Protein AF-A0A7Y0XG06-F1 (afdb_monomer_lite)

Sequence (111 aa):
GTFILWFGWFGFNGGSQLMVSDFENATAVGQIFLNTNAAAAAGAIAALFVCKTTWGKADLTMILNGALAGLVAITADPLSPSPLYAVAIGAVSGALVVFSIIALDKLKIDD

pLDDT: mean 97.48, std 2.99, range [72.31, 98.94]

Structure (mmCIF, N/CA/C/O backbone):
data_AF-A0A7Y0XG06-F1
#
_entry.id   AF-A0A7Y0XG06-F1
#
loop_
_atom_site.group_PDB
_atom_site.id
_atom_site.type_symbol
_atom_site.label_atom_id
_atom_site.label_alt_id
_atom_site.label_comp_id
_atom_site.label_asym_id
_atom_site.label_entity_id
_atom_site.label_seq_id
_atom_site.pdbx_PDB_ins_code
_atom_site.Cartn_x
_atom_site.Cartn_y
_atom_site.Cartn_z
_atom_site.occupancy
_atom_site.B_iso_or_equiv
_atom_site.auth_seq_id
_atom_site.auth_comp_id
_atom_site.auth_asym_id
_atom_site.auth_atom_id
_atom_site.pdbx_PDB_model_num
ATOM 1 N N . GLY A 1 1 ? 5.999 8.301 9.898 1.00 93.31 1 GLY A N 1
ATOM 2 C CA . GLY A 1 1 ? 6.653 7.214 9.141 1.00 93.31 1 GLY A CA 1
ATOM 3 C C . GLY A 1 1 ? 6.028 6.999 7.776 1.00 93.31 1 GLY A C 1
ATOM 4 O O . GLY A 1 1 ? 6.739 7.067 6.786 1.00 93.31 1 GLY A O 1
ATOM 5 N N . THR A 1 2 ? 4.711 6.783 7.713 1.00 97.50 2 THR A N 1
ATOM 6 C CA . THR A 1 2 ? 3.986 6.322 6.514 1.00 97.50 2 THR A CA 1
ATOM 7 C C . THR A 1 2 ? 4.329 7.037 5.211 1.00 97.50 2 THR A C 1
ATOM 9 O O . THR A 1 2 ? 4.594 6.357 4.237 1.00 97.50 2 THR A O 1
ATOM 12 N N . PHE A 1 3 ? 4.400 8.372 5.169 1.00 96.56 3 PHE A N 1
ATOM 13 C CA . PHE A 1 3 ? 4.754 9.075 3.925 1.00 96.56 3 PHE A CA 1
ATOM 14 C C . PHE A 1 3 ? 6.178 8.790 3.434 1.00 96.56 3 PHE A C 1
ATOM 16 O O . PHE A 1 3 ? 6.389 8.668 2.234 1.00 96.56 3 PHE A O 1
ATOM 23 N N . ILE A 1 4 ? 7.144 8.642 4.347 1.00 98.50 4 ILE A N 1
ATOM 24 C CA . ILE A 1 4 ? 8.522 8.273 3.993 1.00 98.50 4 ILE A CA 1
ATOM 25 C C . ILE A 1 4 ? 8.550 6.835 3.471 1.00 98.50 4 ILE A C 1
ATOM 27 O O . ILE A 1 4 ? 9.179 6.573 2.452 1.00 98.50 4 ILE A O 1
ATOM 31 N N . LEU A 1 5 ? 7.829 5.920 4.130 1.00 98.44 5 LEU A N 1
ATOM 32 C CA . LEU A 1 5 ? 7.713 4.530 3.681 1.00 98.44 5 LEU A CA 1
ATOM 33 C C . LEU A 1 5 ? 7.031 4.437 2.316 1.00 98.44 5 LEU A C 1
ATOM 35 O O . LEU A 1 5 ? 7.543 3.764 1.436 1.00 98.44 5 LEU A O 1
ATOM 39 N N . TRP A 1 6 ? 5.928 5.155 2.113 1.00 98.50 6 TRP A N 1
ATOM 40 C CA . TRP A 1 6 ? 5.214 5.201 0.839 1.00 98.50 6 TRP A CA 1
ATOM 41 C C . TRP A 1 6 ? 6.114 5.746 -0.270 1.00 98.50 6 TRP A C 1
ATOM 43 O O . TRP A 1 6 ? 6.255 5.106 -1.309 1.00 98.50 6 TRP A O 1
ATOM 53 N N . PHE A 1 7 ? 6.793 6.871 -0.037 1.00 98.25 7 PHE A N 1
ATOM 54 C CA . PHE A 1 7 ? 7.759 7.401 -0.996 1.00 98.25 7 PHE A CA 1
ATOM 55 C C . PHE A 1 7 ? 8.867 6.383 -1.315 1.00 98.25 7 PHE A C 1
ATOM 57 O O . PHE A 1 7 ? 9.153 6.119 -2.482 1.00 98.25 7 PHE A O 1
ATOM 64 N N . GLY A 1 8 ? 9.446 5.755 -0.289 1.00 98.69 8 GLY A N 1
ATOM 65 C CA . GLY A 1 8 ? 10.452 4.705 -0.456 1.00 98.69 8 GLY A CA 1
ATOM 66 C C . GLY A 1 8 ? 9.934 3.480 -1.215 1.00 98.69 8 GLY A C 1
ATOM 67 O O . GLY A 1 8 ? 10.693 2.850 -1.949 1.00 98.69 8 GLY A O 1
ATOM 68 N N . TRP A 1 9 ? 8.639 3.177 -1.112 1.00 98.69 9 TRP A N 1
ATOM 69 C CA . TRP A 1 9 ? 8.017 2.027 -1.762 1.00 98.69 9 TRP A CA 1
ATOM 70 C C . TRP A 1 9 ? 7.972 2.129 -3.287 1.00 98.69 9 TRP A C 1
ATOM 72 O O . TRP A 1 9 ? 7.985 1.101 -3.962 1.00 98.69 9 TRP A O 1
ATOM 82 N N . PHE A 1 10 ? 7.987 3.345 -3.845 1.00 98.25 10 PHE A N 1
ATOM 83 C CA . PHE A 1 10 ? 8.207 3.519 -5.282 1.00 98.25 10 PHE A CA 1
ATOM 84 C C . PHE A 1 10 ? 9.582 2.975 -5.674 1.00 98.25 10 PHE A C 1
ATOM 86 O O . PHE A 1 10 ? 9.683 2.188 -6.608 1.00 98.25 10 PHE A O 1
ATOM 93 N N . GLY A 1 11 ? 10.630 3.317 -4.918 1.00 97.75 11 GLY A N 1
ATOM 94 C CA . GLY A 1 11 ? 11.968 2.761 -5.122 1.00 97.75 11 GLY A CA 1
ATOM 95 C C . GLY A 1 11 ? 12.017 1.246 -4.915 1.00 97.75 11 GLY A C 1
ATOM 96 O O . GLY A 1 11 ? 12.643 0.552 -5.708 1.00 97.75 11 GLY A O 1
ATOM 97 N N . PHE A 1 12 ? 11.317 0.728 -3.903 1.00 98.50 12 PHE A N 1
ATOM 98 C CA . PHE A 1 12 ? 11.257 -0.708 -3.615 1.00 98.50 12 PHE A CA 1
ATOM 99 C C . PHE A 1 12 ? 10.609 -1.500 -4.764 1.00 98.50 12 PHE A C 1
ATOM 101 O O . PHE A 1 12 ? 11.238 -2.382 -5.350 1.00 98.50 12 PHE A O 1
ATOM 108 N N . ASN A 1 13 ? 9.378 -1.147 -5.143 1.00 98.56 13 ASN A N 1
ATOM 109 C CA . ASN A 1 13 ? 8.644 -1.874 -6.177 1.00 98.56 13 ASN A CA 1
ATOM 110 C C . ASN A 1 13 ? 9.197 -1.578 -7.574 1.00 98.56 13 ASN A C 1
ATOM 112 O O . ASN A 1 13 ? 9.448 -2.501 -8.340 1.00 98.56 13 ASN A O 1
ATOM 116 N N . GLY A 1 14 ? 9.422 -0.309 -7.924 1.00 97.75 14 GLY A N 1
ATOM 117 C CA . GLY A 1 14 ? 9.921 0.039 -9.258 1.00 97.75 14 GLY A CA 1
ATOM 118 C C . GLY A 1 14 ? 11.375 -0.363 -9.476 1.00 97.75 14 GLY A C 1
ATOM 119 O O . GLY A 1 14 ? 11.729 -0.795 -10.568 1.00 97.75 14 GLY A O 1
ATOM 120 N N . GLY A 1 15 ? 12.206 -0.310 -8.432 1.00 96.75 15 GLY A N 1
ATOM 121 C CA . GLY A 1 15 ? 13.572 -0.832 -8.476 1.00 96.75 15 GLY A CA 1
ATOM 122 C C . GLY A 1 15 ? 13.629 -2.348 -8.683 1.00 96.75 15 GLY A C 1
ATOM 123 O O . GLY A 1 15 ? 14.611 -2.845 -9.230 1.00 96.75 15 GLY A O 1
ATOM 124 N N . SER A 1 16 ? 12.559 -3.076 -8.341 1.00 96.56 16 SER A N 1
ATOM 125 C CA . SER A 1 16 ? 12.448 -4.521 -8.583 1.00 96.56 16 SER A CA 1
ATOM 126 C C . SER A 1 16 ? 12.302 -4.887 -10.068 1.00 9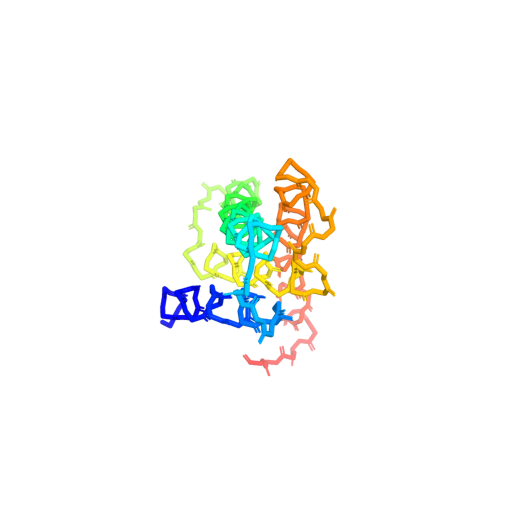6.56 16 SER A C 1
ATOM 128 O O . SER A 1 16 ? 12.447 -6.057 -10.405 1.00 96.56 16 SER A O 1
ATOM 130 N N . GLN A 1 17 ? 12.109 -3.909 -10.967 1.00 96.62 17 GLN A N 1
ATOM 131 C CA . GLN A 1 17 ? 12.255 -4.111 -12.418 1.00 96.62 17 GLN A CA 1
ATOM 132 C C . GLN A 1 17 ? 13.726 -4.327 -12.836 1.00 96.62 17 GLN A C 1
ATOM 134 O O . GLN A 1 17 ? 13.995 -4.812 -13.931 1.00 96.62 17 GLN A O 1
ATOM 139 N N . LEU A 1 18 ? 14.687 -3.986 -11.965 1.00 95.44 18 LEU A N 1
ATOM 140 C CA . LEU A 1 18 ? 16.143 -4.172 -12.104 1.00 95.44 18 LEU A CA 1
ATOM 141 C C . LEU A 1 18 ? 16.838 -3.354 -13.199 1.00 95.44 18 LEU A C 1
ATOM 143 O O . LEU A 1 18 ? 18.044 -3.124 -13.102 1.00 95.44 18 LEU A O 1
ATOM 147 N N . MET A 1 19 ? 16.121 -2.897 -14.224 1.00 93.25 19 MET A N 1
ATOM 148 C CA . MET A 1 19 ? 16.688 -2.075 -15.288 1.00 93.25 19 MET A CA 1
ATOM 149 C C . MET A 1 19 ? 15.655 -1.187 -15.973 1.00 93.25 19 MET A C 1
ATOM 151 O O . MET A 1 19 ? 14.458 -1.454 -15.968 1.00 93.25 19 MET A O 1
ATOM 155 N N . VAL A 1 20 ? 16.165 -0.135 -16.610 1.00 93.88 20 VAL A N 1
ATOM 156 C CA . VAL A 1 20 ? 15.430 0.731 -17.536 1.00 93.88 20 VAL A CA 1
ATOM 157 C C . VAL A 1 20 ? 16.316 0.933 -18.764 1.00 93.88 20 VAL A C 1
ATOM 159 O O . VAL A 1 20 ? 16.987 1.952 -18.910 1.00 93.88 20 VAL A O 1
ATOM 162 N N . SER A 1 21 ? 16.406 -0.104 -19.597 1.00 93.44 21 SER A N 1
ATOM 163 C CA . SER A 1 21 ? 17.277 -0.151 -20.782 1.00 93.44 21 SER A CA 1
ATOM 164 C C . SER A 1 21 ? 16.571 0.206 -22.088 1.00 93.44 21 SER A C 1
ATOM 166 O O . SER A 1 21 ? 17.225 0.524 -23.078 1.00 93.44 21 SER A O 1
ATOM 168 N N . ASP A 1 22 ? 15.245 0.138 -22.102 1.00 96.25 22 ASP A N 1
ATOM 169 C CA . ASP A 1 22 ? 14.413 0.287 -23.289 1.00 96.25 22 ASP A CA 1
ATOM 170 C C . ASP A 1 22 ? 13.015 0.795 -22.906 1.00 96.25 22 ASP A C 1
ATOM 172 O O . ASP A 1 22 ? 12.688 1.008 -21.733 1.00 96.25 22 ASP A O 1
ATOM 176 N N . PHE A 1 23 ? 12.193 1.031 -23.926 1.00 96.19 23 PHE A N 1
ATOM 177 C CA . PHE A 1 23 ? 10.844 1.561 -23.763 1.00 96.19 23 PHE A CA 1
ATOM 178 C C . PHE A 1 23 ? 9.920 0.618 -22.978 1.00 96.19 23 PHE A C 1
ATOM 180 O O . PHE A 1 23 ? 9.071 1.087 -22.218 1.00 96.19 23 PHE A O 1
ATOM 187 N N . GLU A 1 24 ? 10.083 -0.696 -23.137 1.00 96.44 24 GLU A N 1
ATOM 188 C CA . GLU A 1 24 ? 9.257 -1.695 -22.457 1.00 96.44 24 GLU A CA 1
ATOM 189 C C . GLU A 1 24 ? 9.533 -1.681 -20.952 1.00 96.44 24 GLU A C 1
ATOM 191 O O . GLU A 1 24 ? 8.609 -1.514 -20.154 1.00 96.44 24 GLU A O 1
ATOM 196 N N . ASN A 1 25 ? 10.808 -1.721 -20.564 1.00 96.56 25 ASN A N 1
ATOM 197 C CA . ASN A 1 25 ? 11.228 -1.634 -19.169 1.00 96.56 25 ASN A CA 1
ATOM 198 C C . ASN A 1 25 ? 10.847 -0.289 -18.529 1.00 96.56 25 ASN A C 1
ATOM 200 O O . ASN A 1 25 ? 10.374 -0.255 -17.393 1.00 96.56 25 ASN A O 1
ATOM 204 N N . ALA A 1 26 ? 10.979 0.825 -19.258 1.00 97.19 26 ALA A N 1
ATOM 205 C CA . ALA A 1 26 ? 10.529 2.133 -18.773 1.00 97.19 26 ALA A CA 1
ATOM 206 C C . ALA A 1 26 ? 9.009 2.173 -18.532 1.00 97.19 26 ALA A C 1
ATOM 208 O O . ALA A 1 26 ? 8.547 2.707 -17.520 1.00 97.19 26 ALA A O 1
ATOM 209 N N . THR A 1 27 ? 8.233 1.577 -19.439 1.00 97.44 27 THR A N 1
ATOM 210 C CA . THR A 1 27 ? 6.772 1.480 -19.315 1.00 97.44 27 THR A CA 1
ATOM 211 C C . THR A 1 27 ? 6.378 0.598 -18.131 1.00 97.44 27 THR A C 1
ATOM 213 O O . THR A 1 27 ? 5.489 0.973 -17.363 1.00 97.44 27 THR A O 1
ATOM 216 N N . ALA A 1 28 ? 7.077 -0.522 -17.928 1.00 97.81 28 ALA A N 1
ATOM 217 C CA . ALA A 1 28 ? 6.868 -1.411 -16.790 1.00 97.81 28 ALA A CA 1
ATOM 218 C C . ALA A 1 28 ? 7.087 -0.689 -15.449 1.00 97.81 28 ALA A C 1
ATOM 220 O O . ALA A 1 28 ? 6.220 -0.753 -14.578 1.00 97.81 28 ALA A O 1
ATOM 221 N N . VAL A 1 29 ? 8.171 0.083 -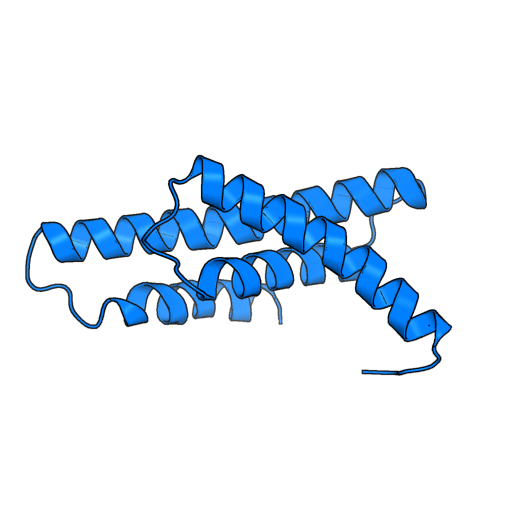15.293 1.00 98.38 29 VAL A N 1
ATOM 222 C CA . VAL A 1 29 ? 8.399 0.889 -14.074 1.00 98.38 29 VAL A CA 1
ATOM 223 C C . VAL A 1 29 ? 7.280 1.911 -13.851 1.00 98.38 29 VAL A C 1
ATOM 225 O O . VAL A 1 29 ? 6.795 2.059 -12.727 1.00 98.38 29 VAL A O 1
ATOM 228 N N . GLY A 1 30 ? 6.821 2.588 -14.909 1.00 98.06 30 GLY A N 1
ATOM 229 C CA . GLY A 1 30 ? 5.691 3.517 -14.818 1.00 98.06 30 GLY A CA 1
ATOM 230 C C . GLY A 1 30 ? 4.402 2.838 -14.339 1.00 98.06 30 GLY A C 1
ATOM 231 O O . GLY A 1 30 ? 3.712 3.359 -13.459 1.00 98.06 30 GLY A O 1
ATOM 232 N N . GLN A 1 31 ? 4.114 1.644 -14.862 1.00 98.38 31 GLN A N 1
ATOM 233 C CA . GLN A 1 31 ? 2.975 0.827 -14.442 1.00 98.38 31 GLN A CA 1
ATOM 234 C C . GLN A 1 31 ? 3.108 0.372 -12.980 1.00 98.38 31 GLN A C 1
ATOM 236 O O . GLN A 1 31 ? 2.143 0.459 -12.219 1.00 98.38 31 GLN A O 1
ATOM 241 N N . ILE A 1 32 ? 4.306 -0.038 -12.560 1.00 98.75 32 ILE A N 1
ATOM 242 C CA . ILE A 1 32 ? 4.604 -0.410 -11.172 1.00 98.75 32 ILE A CA 1
ATOM 243 C C . ILE A 1 32 ? 4.359 0.768 -10.223 1.00 98.75 32 ILE A C 1
ATOM 245 O O . ILE A 1 32 ? 3.736 0.594 -9.171 1.00 98.75 32 ILE A O 1
ATOM 249 N N . PHE A 1 33 ? 4.804 1.977 -10.575 1.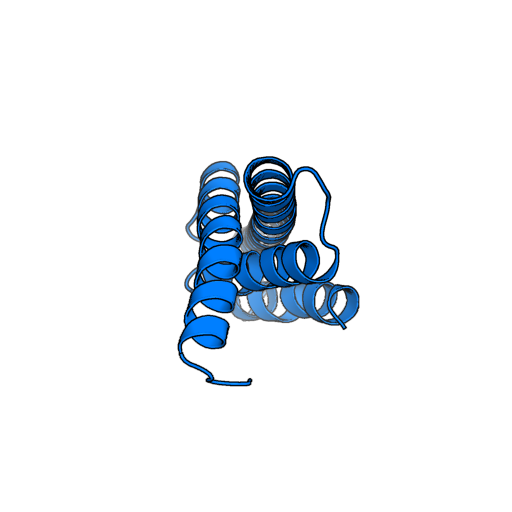00 98.69 33 PHE A N 1
ATOM 250 C CA . PHE A 1 33 ? 4.547 3.171 -9.765 1.00 98.69 33 PHE A CA 1
ATOM 251 C C . PHE A 1 33 ? 3.051 3.466 -9.650 1.00 98.69 33 PHE A C 1
ATOM 253 O O . PHE A 1 33 ? 2.560 3.734 -8.548 1.00 98.69 33 PHE A O 1
ATOM 260 N N . LEU A 1 34 ? 2.317 3.373 -10.761 1.00 98.75 34 LEU A N 1
ATOM 261 C CA . LEU A 1 34 ? 0.869 3.559 -10.775 1.00 98.75 34 LEU A CA 1
ATOM 262 C C . LEU A 1 34 ? 0.168 2.541 -9.867 1.00 98.75 34 LEU A C 1
ATOM 264 O O . LEU A 1 34 ? -0.612 2.941 -9.002 1.00 98.75 34 LEU A O 1
ATOM 268 N N . ASN A 1 35 ? 0.479 1.253 -10.015 1.00 98.88 35 ASN A N 1
ATOM 269 C CA . ASN A 1 35 ? -0.099 0.178 -9.209 1.00 98.88 35 ASN A CA 1
ATOM 270 C C . ASN A 1 35 ? 0.228 0.340 -7.720 1.00 98.88 35 ASN A C 1
ATOM 272 O O . ASN A 1 35 ? -0.663 0.234 -6.878 1.00 98.88 35 ASN A O 1
ATOM 276 N N . THR A 1 36 ? 1.482 0.665 -7.398 1.00 98.81 36 THR A N 1
ATOM 277 C CA . THR A 1 36 ? 1.942 0.893 -6.020 1.00 98.81 36 THR A CA 1
ATOM 278 C C . THR A 1 36 ? 1.152 2.019 -5.357 1.00 98.81 36 THR A C 1
ATOM 280 O O . THR A 1 36 ? 0.621 1.854 -4.257 1.00 98.81 36 THR A O 1
ATOM 283 N N . ASN A 1 37 ? 1.012 3.154 -6.045 1.00 98.81 37 ASN A N 1
ATOM 284 C CA . ASN A 1 37 ? 0.270 4.295 -5.521 1.00 98.81 37 ASN A CA 1
ATOM 285 C C . ASN A 1 37 ? -1.235 4.022 -5.419 1.00 98.81 37 ASN A C 1
ATOM 287 O O . ASN A 1 37 ? -1.866 4.397 -4.430 1.00 98.81 37 ASN A O 1
ATOM 291 N N . ALA A 1 38 ? -1.808 3.367 -6.431 1.00 98.81 38 ALA A N 1
ATOM 292 C CA . ALA A 1 38 ? -3.223 3.028 -6.469 1.00 98.81 38 ALA A CA 1
ATOM 293 C C . ALA A 1 38 ? -3.607 2.083 -5.322 1.00 98.81 38 ALA A C 1
ATOM 295 O O . ALA A 1 38 ? -4.603 2.332 -4.643 1.00 98.81 38 ALA A O 1
ATOM 296 N N . ALA A 1 39 ? -2.796 1.055 -5.054 1.00 98.94 39 ALA A N 1
ATOM 297 C CA . ALA A 1 39 ? -3.025 0.130 -3.949 1.00 98.94 39 ALA A CA 1
ATOM 298 C C . ALA A 1 39 ? -2.918 0.825 -2.581 1.00 98.94 39 ALA A C 1
ATOM 300 O O . ALA A 1 39 ? -3.788 0.652 -1.729 1.00 98.94 39 ALA A O 1
ATOM 301 N N . ALA A 1 40 ? -1.901 1.665 -2.378 1.00 98.88 40 ALA A N 1
ATOM 302 C CA . ALA A 1 40 ? -1.732 2.424 -1.140 1.00 98.88 40 ALA A CA 1
ATOM 303 C C . ALA A 1 40 ? -2.905 3.382 -0.872 1.00 98.88 40 ALA A C 1
ATOM 305 O O . ALA A 1 40 ? -3.475 3.400 0.221 1.00 98.88 40 ALA A O 1
ATOM 306 N N . ALA A 1 41 ? -3.316 4.145 -1.889 1.00 98.81 41 ALA A N 1
ATOM 307 C CA . ALA A 1 41 ? -4.445 5.062 -1.786 1.00 98.81 41 ALA A CA 1
ATOM 308 C C . ALA A 1 41 ? -5.762 4.314 -1.528 1.00 98.81 41 ALA A C 1
ATOM 310 O O . ALA A 1 41 ? -6.534 4.705 -0.650 1.00 98.81 41 ALA A O 1
ATOM 311 N N . ALA A 1 42 ? -6.001 3.216 -2.249 1.00 98.94 42 ALA A N 1
ATOM 312 C CA . ALA A 1 42 ? -7.191 2.395 -2.066 1.00 98.94 42 ALA A CA 1
ATOM 313 C C . ALA A 1 42 ? -7.246 1.762 -0.671 1.00 98.94 42 ALA A C 1
ATOM 315 O O . ALA A 1 42 ? -8.307 1.769 -0.048 1.00 98.94 42 ALA A O 1
ATOM 316 N N . GLY A 1 43 ? -6.112 1.290 -0.145 1.00 98.94 43 GLY A N 1
ATOM 317 C CA . GLY A 1 43 ? -6.029 0.747 1.209 1.00 98.94 43 GLY A CA 1
ATOM 318 C C . GLY A 1 43 ? -6.316 1.786 2.289 1.00 98.94 43 GLY A C 1
ATOM 319 O O . GLY A 1 43 ? -7.081 1.514 3.215 1.00 98.94 43 GLY A O 1
ATOM 320 N N . ALA A 1 44 ? -5.802 3.009 2.133 1.00 98.88 44 ALA A N 1
ATOM 321 C CA . ALA A 1 44 ? -6.110 4.120 3.034 1.00 98.88 44 ALA A CA 1
ATOM 322 C C . ALA A 1 44 ? -7.609 4.480 3.026 1.00 98.88 44 ALA A C 1
ATOM 324 O O . ALA A 1 44 ? -8.219 4.665 4.081 1.00 98.88 44 ALA A O 1
ATOM 325 N N . ILE A 1 45 ? -8.216 4.560 1.835 1.00 98.88 45 ILE A N 1
ATOM 326 C CA . ILE A 1 45 ? -9.642 4.883 1.668 1.00 98.88 45 ILE A CA 1
ATOM 327 C C . ILE A 1 45 ? -10.527 3.759 2.219 1.00 98.88 45 ILE A C 1
ATOM 329 O O . ILE A 1 45 ? -11.513 4.039 2.904 1.00 98.88 45 ILE A O 1
ATOM 333 N N . ALA A 1 46 ? -10.179 2.498 1.963 1.00 98.88 46 ALA A N 1
ATOM 334 C CA . ALA A 1 46 ? -10.916 1.356 2.487 1.00 98.88 46 ALA A CA 1
ATOM 335 C C . ALA A 1 46 ? -10.863 1.313 4.017 1.00 98.88 46 ALA A C 1
ATOM 337 O O . ALA A 1 46 ? -11.911 1.192 4.651 1.00 98.88 46 ALA A O 1
ATOM 338 N N . ALA A 1 47 ? -9.687 1.516 4.616 1.00 98.81 47 ALA A N 1
ATOM 339 C CA . ALA A 1 47 ? -9.552 1.619 6.066 1.00 98.81 47 ALA A CA 1
ATOM 340 C C . ALA A 1 47 ? -10.387 2.778 6.636 1.00 98.81 47 ALA A C 1
ATOM 342 O O . ALA A 1 47 ? -11.132 2.574 7.592 1.00 98.81 47 ALA A O 1
ATOM 343 N N . LEU A 1 48 ? -10.365 3.966 6.012 1.00 98.81 48 LEU A N 1
ATOM 344 C CA . LEU A 1 48 ? -11.239 5.085 6.395 1.00 98.81 48 LEU A CA 1
ATOM 345 C C . LEU A 1 48 ? -12.720 4.677 6.381 1.00 98.81 48 LEU A C 1
ATOM 347 O O . LEU A 1 48 ? -13.457 5.002 7.317 1.00 98.81 48 LEU A O 1
ATOM 351 N N . PHE A 1 49 ? -13.161 3.986 5.329 1.00 98.75 49 PHE A N 1
ATOM 352 C CA . PHE A 1 49 ? -14.548 3.549 5.195 1.00 98.75 49 PHE A CA 1
ATOM 353 C C . PHE A 1 49 ? -14.923 2.512 6.261 1.00 98.75 49 PHE A C 1
ATOM 355 O O . PHE A 1 49 ? -15.974 2.640 6.895 1.00 98.75 49 PHE A O 1
ATOM 362 N N . VAL A 1 50 ? -14.046 1.542 6.534 1.00 98.62 50 VAL A N 1
ATOM 363 C CA . VAL A 1 50 ? -14.224 0.567 7.622 1.00 98.62 50 VAL A CA 1
ATOM 364 C C . VAL A 1 50 ? -14.305 1.276 8.976 1.00 98.62 50 VAL A C 1
ATOM 366 O O . VAL A 1 50 ? -15.227 1.008 9.746 1.00 98.62 50 VAL A O 1
ATOM 369 N N . CYS A 1 51 ? -13.426 2.242 9.255 1.00 98.44 51 CYS A N 1
ATOM 370 C CA . CYS A 1 51 ? -13.473 3.017 10.496 1.00 98.44 51 CYS A CA 1
ATOM 371 C C . CYS A 1 51 ? -14.793 3.781 10.645 1.00 98.44 51 CYS A C 1
ATOM 373 O O . CYS A 1 51 ? -15.438 3.734 11.695 1.00 98.44 51 CYS A O 1
ATOM 375 N N . LYS A 1 52 ? -15.217 4.474 9.582 1.00 98.25 52 LYS A N 1
ATOM 376 C CA . LYS A 1 52 ? -16.449 5.271 9.578 1.00 98.25 52 LYS A CA 1
ATOM 377 C C . LYS A 1 52 ? -17.693 4.414 9.765 1.00 98.25 52 LYS A C 1
ATOM 379 O O . LYS A 1 52 ? -18.592 4.832 10.487 1.00 98.25 52 LYS A O 1
ATOM 384 N N . THR A 1 53 ? -17.738 3.233 9.159 1.00 97.81 53 THR A N 1
ATOM 385 C CA . THR A 1 53 ? -18.877 2.311 9.286 1.00 97.81 53 THR A CA 1
ATOM 386 C C . THR A 1 53 ? -18.882 1.555 10.615 1.00 97.81 53 THR A C 1
ATOM 388 O O . THR A 1 53 ? -19.954 1.316 11.160 1.00 97.81 53 THR A O 1
ATOM 391 N N . THR A 1 54 ? -17.713 1.243 11.181 1.00 96.06 54 THR A N 1
ATOM 392 C CA . THR A 1 54 ? -17.596 0.483 12.440 1.00 96.06 54 THR A CA 1
ATOM 393 C C . THR A 1 54 ? -17.716 1.372 13.682 1.00 96.06 54 THR A C 1
ATOM 395 O O . THR A 1 54 ? -18.352 0.986 14.661 1.00 96.06 54 THR A O 1
ATOM 398 N N . TRP A 1 55 ? -17.126 2.572 13.660 1.00 96.44 55 TRP A N 1
ATOM 399 C CA . TRP A 1 55 ? -17.019 3.455 14.833 1.00 96.44 55 TRP A CA 1
ATOM 400 C C . TRP A 1 55 ? -17.618 4.854 14.633 1.00 96.44 55 TRP A C 1
ATOM 402 O O . TRP A 1 55 ? -17.537 5.687 15.535 1.00 96.44 55 TRP A O 1
ATOM 412 N N . GLY A 1 56 ? -18.166 5.169 13.455 1.00 97.56 56 GLY A N 1
ATOM 413 C CA . GLY A 1 56 ? -18.746 6.488 13.151 1.00 97.56 56 GLY A CA 1
ATOM 414 C C . GLY A 1 56 ? -17.723 7.617 12.951 1.00 97.56 56 GLY A C 1
ATOM 415 O O . GLY A 1 56 ? -18.078 8.734 12.562 1.00 97.56 56 GLY A O 1
ATOM 416 N N . LYS A 1 57 ? -16.429 7.356 13.167 1.00 97.19 57 LYS A N 1
ATOM 417 C CA . LYS A 1 57 ? -15.349 8.348 13.078 1.00 97.19 57 LYS A CA 1
ATOM 418 C C . LYS A 1 57 ? -14.162 7.826 12.277 1.00 97.19 57 LYS A C 1
ATOM 420 O O . LYS A 1 57 ? -14.003 6.628 12.088 1.00 97.19 57 LYS A O 1
ATOM 425 N N . ALA A 1 58 ? -13.357 8.757 11.773 1.00 97.81 58 ALA A N 1
ATOM 426 C CA . ALA A 1 58 ? -12.079 8.413 11.165 1.00 97.81 58 ALA A CA 1
ATOM 427 C C . ALA A 1 58 ? -11.069 8.084 12.271 1.00 97.81 58 ALA A C 1
ATOM 429 O O . ALA A 1 58 ? -11.094 8.717 13.328 1.00 97.81 58 ALA A O 1
ATOM 430 N N . ASP A 1 59 ? -10.184 7.132 12.000 1.00 98.00 59 ASP A N 1
ATOM 431 C CA . ASP A 1 59 ? -9.040 6.810 12.845 1.00 98.00 59 ASP A CA 1
ATOM 432 C C . ASP A 1 59 ? -7.771 6.925 11.997 1.00 98.00 59 ASP A C 1
ATOM 434 O O . ASP A 1 59 ? -7.603 6.204 11.014 1.00 98.00 59 ASP A O 1
ATOM 438 N N . LEU A 1 60 ? -6.905 7.883 12.334 1.00 97.69 60 LEU A N 1
ATOM 439 C CA . LEU A 1 60 ? -5.716 8.168 11.536 1.00 97.69 60 LEU A CA 1
ATOM 440 C C . LEU A 1 60 ? -4.748 6.981 11.524 1.00 97.69 60 LEU A C 1
ATOM 442 O O . LEU A 1 60 ? -4.193 6.672 10.474 1.00 97.69 60 LEU A O 1
ATOM 446 N N . THR A 1 61 ? -4.562 6.303 12.655 1.00 97.19 61 THR A N 1
ATOM 447 C CA . THR A 1 61 ? -3.635 5.172 12.761 1.00 97.19 61 THR A CA 1
ATOM 448 C C . THR A 1 61 ? -4.099 4.017 11.882 1.00 97.19 61 THR A C 1
ATOM 450 O O . THR A 1 61 ? -3.302 3.463 11.125 1.00 97.19 61 THR A O 1
ATOM 453 N N . MET A 1 62 ? -5.396 3.706 11.895 1.00 98.25 62 MET A N 1
ATOM 454 C CA . MET A 1 62 ? -5.973 2.672 11.028 1.00 98.25 62 MET A CA 1
ATOM 455 C C . MET A 1 62 ? -5.874 3.036 9.542 1.00 98.25 62 MET A C 1
ATOM 457 O O . MET A 1 62 ? -5.537 2.185 8.725 1.00 98.25 62 MET A O 1
ATOM 461 N N . ILE A 1 63 ? -6.097 4.304 9.178 1.00 98.75 63 ILE A N 1
ATOM 462 C CA . ILE A 1 63 ? -5.966 4.777 7.788 1.00 98.75 63 ILE A CA 1
ATOM 463 C C . ILE A 1 63 ? -4.521 4.652 7.296 1.00 98.75 63 ILE A C 1
ATOM 465 O O . ILE A 1 63 ? -4.278 4.182 6.183 1.00 98.75 63 ILE A O 1
ATOM 469 N N . LEU A 1 64 ? -3.556 5.057 8.125 1.00 98.69 64 LEU A N 1
ATOM 470 C CA . LEU A 1 64 ? -2.137 4.961 7.791 1.00 98.69 64 LEU A CA 1
ATOM 471 C C . LEU A 1 64 ? -1.684 3.500 7.672 1.00 98.69 64 LEU A C 1
ATOM 473 O O . LEU A 1 64 ? -0.935 3.186 6.749 1.00 98.69 64 LEU A O 1
ATOM 477 N N . ASN A 1 65 ? -2.169 2.607 8.538 1.00 98.56 65 ASN A N 1
ATOM 478 C CA . ASN A 1 65 ? -1.933 1.168 8.408 1.00 98.56 65 ASN A CA 1
ATOM 479 C C . ASN A 1 65 ? -2.624 0.575 7.175 1.00 98.56 65 ASN A C 1
ATOM 481 O O . ASN A 1 65 ? -2.036 -0.267 6.506 1.00 98.56 65 ASN A O 1
ATOM 485 N N . GLY A 1 66 ? -3.808 1.065 6.804 1.00 98.81 66 GLY A N 1
ATOM 486 C CA . GLY A 1 66 ? -4.475 0.705 5.553 1.00 98.81 66 GLY A CA 1
ATOM 487 C C . GLY A 1 66 ? -3.629 1.030 4.322 1.00 98.81 66 GLY A C 1
ATOM 488 O O . GLY A 1 66 ? -3.501 0.200 3.423 1.00 98.81 66 GLY A O 1
ATOM 489 N N . ALA A 1 67 ? -2.987 2.202 4.303 1.00 98.88 67 ALA A N 1
ATOM 490 C CA . ALA A 1 67 ? -2.053 2.568 3.237 1.00 98.88 67 ALA A CA 1
ATOM 491 C C . ALA A 1 67 ? -0.858 1.602 3.167 1.00 98.88 67 ALA A C 1
ATOM 493 O O . ALA A 1 67 ? -0.508 1.123 2.087 1.00 98.88 67 ALA A O 1
ATOM 494 N N . LEU A 1 68 ? -0.258 1.284 4.320 1.00 98.81 68 LEU A N 1
ATOM 495 C CA . LEU A 1 68 ? 0.864 0.346 4.411 1.00 98.81 68 LEU A CA 1
ATOM 496 C C . LEU A 1 68 ? 0.457 -1.078 4.009 1.00 98.81 68 LEU A C 1
ATOM 498 O O . LEU A 1 68 ? 1.197 -1.730 3.283 1.00 98.81 68 LEU A O 1
ATOM 502 N N . ALA A 1 69 ? -0.731 -1.545 4.393 1.00 98.88 69 ALA A N 1
ATOM 503 C CA . ALA A 1 69 ? -1.255 -2.844 3.978 1.00 98.88 69 ALA A CA 1
ATOM 504 C C . ALA A 1 69 ? -1.487 -2.917 2.460 1.00 98.88 69 ALA A C 1
ATOM 506 O O . ALA A 1 69 ? -1.228 -3.951 1.841 1.00 98.88 69 ALA A O 1
ATOM 507 N N . GLY A 1 70 ? -1.933 -1.820 1.839 1.00 98.88 70 GLY A N 1
ATOM 508 C CA . GLY A 1 70 ? -2.011 -1.691 0.381 1.00 98.88 70 GLY A CA 1
ATOM 509 C C . GLY A 1 70 ? -0.645 -1.847 -0.289 1.00 98.88 70 GLY A C 1
ATOM 510 O O . GLY A 1 70 ? -0.497 -2.649 -1.212 1.00 98.88 70 GLY A O 1
ATOM 511 N N . LEU A 1 71 ? 0.363 -1.135 0.224 1.00 98.88 71 LEU A N 1
ATOM 512 C CA . LEU A 1 71 ? 1.748 -1.222 -0.247 1.00 98.88 71 LEU A CA 1
ATOM 513 C C . LEU A 1 71 ? 2.332 -2.631 -0.079 1.00 98.88 71 LEU A C 1
ATOM 515 O O . LEU A 1 71 ? 2.898 -3.180 -1.021 1.00 98.88 71 LEU A O 1
ATOM 519 N N . VAL A 1 72 ? 2.148 -3.253 1.085 1.00 98.75 72 VAL A N 1
ATOM 520 C CA . VAL A 1 72 ? 2.615 -4.622 1.351 1.00 98.75 72 VAL A CA 1
ATOM 521 C C . VAL A 1 72 ? 1.952 -5.621 0.401 1.00 98.75 72 VAL A C 1
ATOM 523 O O . VAL A 1 72 ? 2.644 -6.445 -0.187 1.00 98.75 72 VAL A O 1
ATOM 526 N N . ALA A 1 73 ? 0.637 -5.530 0.188 1.00 98.75 73 ALA A N 1
ATOM 527 C CA . ALA A 1 73 ? -0.082 -6.480 -0.658 1.00 98.75 73 ALA A CA 1
ATOM 528 C C . ALA A 1 73 ? 0.343 -6.411 -2.135 1.00 98.75 73 ALA A C 1
ATOM 530 O O . ALA A 1 73 ? 0.581 -7.448 -2.752 1.00 98.75 73 ALA A O 1
ATOM 531 N N . ILE A 1 74 ? 0.484 -5.205 -2.701 1.00 98.81 74 ILE A N 1
ATOM 532 C CA . ILE A 1 74 ? 0.882 -5.037 -4.111 1.00 98.81 74 ILE A CA 1
ATOM 533 C C . ILE A 1 74 ? 2.355 -5.397 -4.365 1.00 98.81 74 ILE A C 1
ATOM 535 O O . ILE A 1 74 ? 2.744 -5.631 -5.502 1.00 98.81 74 ILE A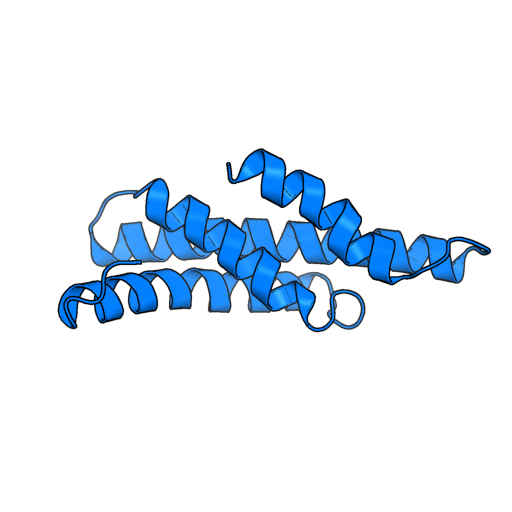 O 1
ATOM 539 N N . THR A 1 75 ? 3.173 -5.480 -3.312 1.00 98.62 75 THR A N 1
ATOM 540 C CA . THR A 1 75 ? 4.602 -5.824 -3.410 1.00 98.62 75 THR A CA 1
ATOM 541 C C . THR A 1 75 ? 4.842 -7.244 -3.925 1.00 98.62 75 THR A C 1
ATOM 543 O O . THR A 1 75 ? 5.893 -7.503 -4.501 1.00 98.62 75 THR A O 1
ATOM 546 N N . ALA A 1 76 ? 3.888 -8.165 -3.745 1.00 98.12 76 ALA A N 1
ATOM 547 C CA . ALA A 1 76 ? 4.042 -9.550 -4.191 1.00 98.12 76 ALA A CA 1
ATOM 548 C C . ALA A 1 76 ? 4.269 -9.659 -5.709 1.00 98.12 76 ALA A C 1
ATOM 550 O O . ALA A 1 76 ? 5.063 -10.485 -6.152 1.00 98.12 76 ALA A O 1
ATOM 551 N N . ASP A 1 77 ? 3.582 -8.817 -6.483 1.00 97.50 77 ASP A N 1
ATOM 552 C CA . ASP A 1 77 ? 3.771 -8.675 -7.923 1.00 97.50 77 ASP A CA 1
ATOM 553 C C . ASP A 1 77 ? 3.207 -7.311 -8.366 1.00 97.50 77 ASP A C 1
ATOM 555 O O . ASP A 1 77 ? 2.008 -7.184 -8.633 1.00 97.50 77 ASP A O 1
ATOM 559 N N . PRO A 1 78 ? 4.031 -6.250 -8.384 1.00 97.50 78 PRO A N 1
ATOM 560 C CA . PRO A 1 78 ? 3.538 -4.900 -8.626 1.00 97.50 78 PRO A CA 1
ATOM 561 C C . PRO A 1 78 ? 3.314 -4.588 -10.111 1.00 97.50 78 PRO A C 1
ATOM 563 O O . PRO A 1 78 ? 2.694 -3.567 -10.426 1.00 97.50 78 PRO A O 1
ATOM 566 N N . LEU A 1 79 ? 3.808 -5.432 -11.023 1.00 97.94 79 LEU A N 1
ATOM 567 C CA . LEU A 1 79 ? 3.701 -5.220 -12.467 1.00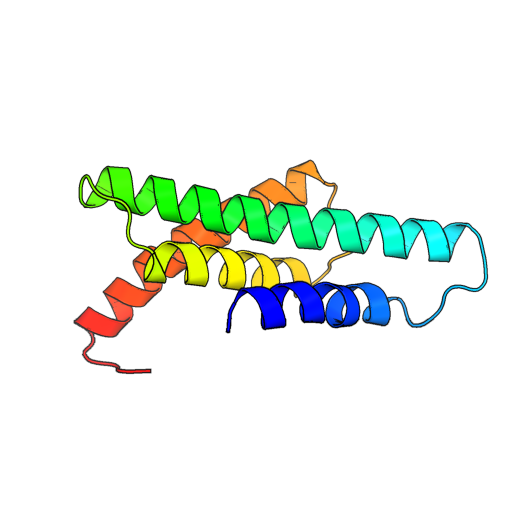 97.94 79 LEU A CA 1
ATOM 568 C C . LEU A 1 79 ? 2.473 -5.912 -13.063 1.00 97.94 79 LEU A C 1
ATOM 570 O O . LEU A 1 79 ? 1.814 -5.319 -13.917 1.00 97.94 79 LEU A O 1
ATOM 574 N N . SER A 1 80 ? 2.152 -7.137 -12.636 1.00 96.00 80 SER A N 1
ATOM 575 C CA . SER A 1 80 ? 1.098 -7.924 -13.291 1.00 96.00 80 SER A CA 1
ATOM 576 C C . SER A 1 80 ? -0.334 -7.380 -13.163 1.00 96.00 80 SER A C 1
ATOM 578 O O . SER A 1 80 ? -1.106 -7.550 -14.115 1.00 96.00 80 SER A O 1
ATOM 580 N N . PRO A 1 81 ? -0.747 -6.709 -12.067 1.00 97.44 81 PRO A N 1
ATOM 581 C CA . PRO A 1 81 ? -2.095 -6.168 -11.957 1.00 97.44 81 PRO A CA 1
ATOM 582 C C . PRO A 1 81 ? -2.351 -5.036 -12.951 1.00 97.44 81 PRO A C 1
ATOM 584 O O . PRO A 1 81 ? -1.521 -4.151 -13.151 1.00 97.44 81 PRO A O 1
ATOM 587 N N . SER A 1 82 ? -3.572 -4.974 -13.483 1.00 97.75 82 SER A N 1
ATOM 588 C CA . SER A 1 82 ? -4.067 -3.715 -14.048 1.00 97.75 82 SER A CA 1
ATOM 589 C C . SER A 1 82 ? -4.234 -2.665 -12.933 1.00 97.75 82 SER A C 1
ATOM 591 O O . SER A 1 82 ? -4.455 -3.046 -11.778 1.00 97.75 82 SER A O 1
ATOM 593 N N . PRO A 1 83 ? -4.240 -1.353 -13.244 1.00 95.88 83 PRO A N 1
ATOM 594 C CA . PRO A 1 83 ? -4.444 -0.309 -12.235 1.00 95.88 83 PRO A CA 1
ATOM 595 C C . PRO A 1 83 ? -5.713 -0.503 -11.399 1.00 95.88 83 PRO A C 1
ATOM 597 O O . PRO A 1 83 ? -5.709 -0.299 -10.187 1.00 95.88 83 PRO A O 1
ATOM 600 N N . LEU A 1 84 ? -6.804 -0.944 -12.032 1.00 97.94 84 LEU A N 1
ATOM 601 C CA . LEU A 1 84 ? -8.065 -1.195 -11.337 1.00 97.94 84 LEU A CA 1
ATOM 602 C C . LEU A 1 84 ? -7.967 -2.408 -10.403 1.00 97.94 84 LEU A C 1
ATOM 604 O O . LEU A 1 84 ? -8.540 -2.401 -9.315 1.00 97.94 84 LEU A O 1
ATOM 608 N N . TYR A 1 85 ? -7.211 -3.434 -10.799 1.00 98.44 85 TYR A N 1
ATOM 609 C CA . TYR A 1 85 ? -6.968 -4.585 -9.937 1.00 98.44 85 TYR A CA 1
ATOM 610 C C . TYR A 1 85 ? -6.037 -4.231 -8.768 1.00 98.44 85 TYR A C 1
ATOM 612 O O . TYR A 1 85 ? -6.276 -4.681 -7.653 1.00 98.44 85 TYR A O 1
ATOM 620 N N . ALA A 1 86 ? -5.054 -3.345 -8.968 1.00 98.81 86 ALA A N 1
ATOM 621 C CA . ALA A 1 86 ? -4.231 -2.810 -7.881 1.00 98.81 86 ALA A CA 1
ATOM 622 C C . ALA A 1 86 ? -5.068 -2.031 -6.846 1.00 98.81 86 ALA A C 1
ATOM 624 O O . ALA A 1 86 ? -4.869 -2.201 -5.642 1.00 98.81 86 ALA A O 1
ATOM 625 N N . VAL A 1 87 ? -6.061 -1.248 -7.294 1.00 98.88 87 VAL A N 1
ATOM 626 C CA . VAL A 1 87 ? -7.055 -0.621 -6.401 1.00 98.88 87 VAL A CA 1
ATOM 627 C C . VAL A 1 87 ? -7.817 -1.678 -5.603 1.00 98.88 87 VAL A C 1
ATOM 629 O O . VAL A 1 87 ? -7.963 -1.532 -4.392 1.00 98.88 87 VAL A O 1
ATOM 632 N N . ALA A 1 88 ? -8.284 -2.751 -6.248 1.00 98.81 88 ALA A N 1
ATOM 633 C CA . ALA A 1 88 ? -9.006 -3.822 -5.562 1.00 98.81 88 ALA A CA 1
ATOM 634 C C . ALA A 1 88 ? -8.129 -4.534 -4.515 1.00 98.81 88 ALA A C 1
ATOM 636 O O . ALA A 1 88 ? -8.576 -4.720 -3.384 1.00 98.81 88 ALA A O 1
ATOM 637 N N . ILE A 1 89 ? -6.876 -4.861 -4.857 1.00 98.88 89 ILE A N 1
ATOM 638 C CA . ILE A 1 89 ? -5.890 -5.442 -3.930 1.00 98.88 89 ILE A CA 1
ATOM 639 C C . ILE A 1 89 ? -5.707 -4.527 -2.717 1.00 98.88 89 ILE A C 1
ATOM 641 O O . ILE A 1 89 ? -5.843 -4.982 -1.582 1.00 98.88 89 ILE A O 1
ATOM 645 N N . GLY A 1 90 ? -5.459 -3.238 -2.960 1.00 98.88 90 GLY A N 1
ATOM 646 C CA . GLY A 1 90 ? -5.275 -2.250 -1.903 1.00 98.88 90 GLY A CA 1
ATOM 647 C C . GLY A 1 90 ? -6.501 -2.099 -1.010 1.00 98.88 90 GLY A C 1
ATOM 648 O O . GLY A 1 90 ? -6.379 -2.104 0.210 1.00 98.88 90 GLY A O 1
ATOM 649 N N . ALA A 1 91 ? -7.695 -2.015 -1.597 1.00 98.94 91 ALA A N 1
ATOM 650 C CA . ALA A 1 91 ? -8.933 -1.887 -0.838 1.00 98.94 91 ALA A CA 1
ATOM 651 C C . ALA A 1 91 ? -9.194 -3.110 0.055 1.00 98.94 91 ALA A C 1
ATOM 653 O O . ALA A 1 91 ? -9.572 -2.954 1.218 1.00 98.94 91 ALA A O 1
ATOM 654 N N . VAL A 1 92 ? -8.966 -4.321 -0.463 1.00 98.88 92 VAL A N 1
ATOM 655 C CA . VAL A 1 92 ? -9.131 -5.559 0.310 1.00 98.88 92 VAL A CA 1
ATOM 656 C C . VAL A 1 92 ? -8.114 -5.623 1.446 1.00 98.88 92 VAL A C 1
ATOM 658 O O . VAL A 1 92 ? -8.511 -5.829 2.592 1.00 98.88 92 VAL A O 1
ATOM 661 N N . SER A 1 93 ? -6.824 -5.402 1.178 1.00 98.88 93 SER A N 1
ATOM 662 C CA . SER A 1 93 ? -5.804 -5.465 2.232 1.00 98.88 93 SER A CA 1
ATOM 663 C C . SER A 1 93 ? -5.970 -4.355 3.275 1.00 98.88 93 SER A C 1
ATOM 665 O O . SER A 1 93 ? -5.843 -4.619 4.471 1.00 98.88 93 SER A O 1
ATOM 667 N N . GLY A 1 94 ? -6.339 -3.143 2.854 1.00 98.81 94 GLY A N 1
ATOM 668 C CA . GLY A 1 94 ? -6.616 -2.021 3.750 1.00 98.81 94 GLY A CA 1
ATOM 669 C C . GLY A 1 94 ? -7.848 -2.227 4.632 1.00 98.81 94 GLY A C 1
ATOM 670 O O . GLY A 1 94 ? -7.847 -1.808 5.786 1.00 98.81 94 GLY A O 1
ATOM 671 N N . ALA A 1 95 ? -8.884 -2.911 4.143 1.00 98.75 95 ALA A N 1
ATOM 672 C CA . ALA A 1 95 ? -10.012 -3.302 4.986 1.00 98.75 95 ALA A CA 1
ATOM 673 C C . ALA A 1 95 ? -9.624 -4.417 5.971 1.00 98.75 95 ALA A C 1
ATOM 675 O O . ALA A 1 95 ? -9.967 -4.346 7.152 1.00 98.75 95 ALA A O 1
ATOM 676 N N . LEU A 1 96 ? -8.892 -5.431 5.498 1.00 98.69 96 LEU A N 1
ATOM 677 C CA . LEU A 1 96 ? -8.481 -6.575 6.314 1.00 98.69 96 LEU A CA 1
ATOM 678 C C . LEU A 1 96 ? -7.579 -6.163 7.477 1.00 98.69 96 LEU A C 1
ATOM 680 O O . LEU A 1 96 ? -7.815 -6.623 8.592 1.00 98.69 96 LEU A O 1
ATOM 684 N N . VAL A 1 97 ? -6.609 -5.268 7.255 1.00 98.56 97 VAL A N 1
ATOM 685 C CA . VAL A 1 97 ? -5.656 -4.882 8.310 1.00 98.56 97 VAL A CA 1
ATOM 686 C C . VAL A 1 97 ? -6.346 -4.251 9.521 1.00 98.56 97 VAL A C 1
ATOM 688 O O . VAL A 1 97 ? -5.944 -4.512 10.650 1.00 98.56 97 VAL A O 1
ATOM 691 N N . VAL A 1 98 ? -7.439 -3.503 9.320 1.00 98.31 98 VAL A N 1
ATOM 692 C CA . VAL A 1 98 ? -8.216 -2.928 10.430 1.00 98.31 98 VAL A CA 1
ATOM 693 C C . VAL A 1 98 ? -8.780 -4.035 11.320 1.00 98.31 98 VAL A C 1
ATOM 695 O O . VAL A 1 98 ? -8.659 -3.975 12.541 1.00 98.31 98 VAL A O 1
ATOM 698 N N . PHE A 1 99 ? -9.362 -5.078 10.724 1.00 97.81 99 PHE A N 1
ATOM 699 C CA . PHE A 1 99 ? -9.891 -6.211 11.484 1.00 97.81 99 PHE A CA 1
ATOM 700 C C . PHE A 1 99 ? -8.787 -7.084 12.086 1.00 97.81 99 PHE A C 1
ATOM 702 O O . PHE A 1 99 ? -8.977 -7.610 13.183 1.00 97.81 99 PHE A O 1
ATOM 709 N N . SER A 1 100 ? -7.643 -7.213 11.409 1.00 97.62 100 SER A N 1
ATOM 710 C CA . SER A 1 100 ? -6.472 -7.924 11.926 1.00 97.62 100 SER A CA 1
ATOM 711 C C . SER A 1 100 ? -5.924 -7.274 13.194 1.00 97.62 100 SER A C 1
ATOM 713 O O . SER A 1 100 ? -5.728 -7.986 14.174 1.00 97.62 100 SER A O 1
ATOM 715 N N . ILE A 1 101 ? -5.764 -5.946 13.216 1.00 96.88 101 ILE A N 1
ATOM 716 C CA . ILE A 1 101 ? -5.289 -5.211 14.401 1.00 96.88 101 ILE A CA 1
ATOM 717 C C . ILE A 1 101 ? -6.244 -5.443 15.582 1.00 96.88 101 ILE A C 1
ATOM 719 O O . ILE A 1 101 ? -5.828 -5.918 16.632 1.00 96.88 101 ILE A O 1
ATOM 723 N N . ILE A 1 102 ? -7.556 -5.258 15.380 1.00 95.44 102 ILE A N 1
ATOM 724 C CA . ILE A 1 102 ? -8.567 -5.515 16.427 1.00 95.44 102 ILE A CA 1
ATOM 725 C C . ILE A 1 102 ? -8.502 -6.967 16.931 1.00 95.44 102 ILE A C 1
ATOM 727 O O . ILE A 1 102 ? -8.752 -7.238 18.108 1.00 95.44 102 ILE A O 1
ATOM 731 N N . ALA A 1 103 ? -8.255 -7.928 16.038 1.00 97.06 103 ALA A N 1
ATOM 732 C CA . ALA A 1 103 ? -8.160 -9.334 16.407 1.00 97.06 103 ALA A CA 1
ATOM 733 C C . ALA A 1 103 ? -6.921 -9.610 17.272 1.00 97.06 103 ALA A C 1
ATOM 735 O O . ALA A 1 103 ? -7.055 -10.291 18.289 1.00 97.06 103 ALA A O 1
ATOM 736 N N . LEU A 1 104 ? -5.758 -9.062 16.910 1.00 97.56 104 LEU A N 1
ATOM 737 C CA . LEU A 1 104 ? -4.524 -9.181 17.694 1.00 97.56 104 LEU A CA 1
ATOM 738 C C . LEU A 1 104 ? -4.668 -8.518 19.071 1.00 97.56 104 LEU A C 1
ATOM 740 O O . LEU A 1 104 ? -4.401 -9.171 20.084 1.00 97.56 104 LEU A O 1
ATOM 744 N N . ASP A 1 105 ? -5.248 -7.315 19.125 1.00 95.31 105 ASP A N 1
ATOM 745 C CA . ASP A 1 105 ? -5.557 -6.613 20.377 1.00 95.31 105 ASP A CA 1
ATOM 746 C C . ASP A 1 105 ? -6.420 -7.475 21.313 1.00 95.31 105 ASP A C 1
ATOM 748 O O . ASP A 1 105 ? -6.158 -7.602 22.513 1.00 95.31 105 ASP A O 1
ATOM 752 N N . LYS A 1 106 ? -7.459 -8.128 20.771 1.00 96.00 106 LYS A N 1
ATOM 753 C CA . LYS A 1 106 ? -8.345 -9.022 21.542 1.00 96.00 106 LYS A CA 1
ATOM 754 C C . LYS A 1 106 ? -7.636 -10.272 22.050 1.00 96.00 106 LYS A C 1
ATOM 756 O O . LYS A 1 106 ? -8.013 -10.795 23.101 1.00 96.00 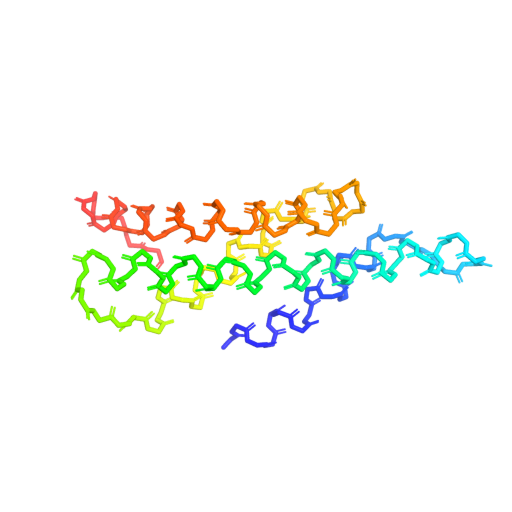106 LYS A O 1
ATOM 761 N N . LEU A 1 107 ? -6.635 -10.748 21.317 1.00 97.75 107 LEU A N 1
ATOM 762 C CA . LEU A 1 107 ? -5.766 -11.845 21.735 1.00 97.75 107 LEU A CA 1
ATOM 763 C C . LEU A 1 107 ? -4.687 -11.393 22.727 1.00 97.75 107 LEU A C 1
ATOM 765 O O . LEU A 1 107 ? -3.984 -12.247 23.266 1.00 97.75 107 LEU A O 1
ATOM 769 N N . LYS A 1 108 ? -4.599 -10.087 23.021 1.00 96.12 108 LYS A N 1
ATOM 770 C CA . LYS A 1 108 ? -3.570 -9.475 23.872 1.00 96.12 108 LYS A CA 1
ATOM 771 C C . LYS A 1 108 ? -2.157 -9.725 23.338 1.00 96.12 108 LYS A C 1
ATOM 773 O O . LYS A 1 108 ? -1.236 -9.975 24.116 1.00 96.12 108 LYS A O 1
ATOM 778 N N . ILE A 1 109 ? -2.017 -9.696 22.017 1.00 96.31 109 ILE A N 1
ATOM 779 C CA . ILE A 1 109 ? -0.731 -9.705 21.325 1.00 96.31 109 ILE A CA 1
ATOM 780 C C . ILE A 1 109 ? -0.465 -8.256 20.931 1.00 96.31 109 ILE A C 1
ATOM 782 O O . ILE A 1 109 ? -1.228 -7.704 20.148 1.00 96.31 109 ILE A O 1
ATOM 786 N N . ASP A 1 110 ? 0.562 -7.665 21.533 1.00 84.75 110 ASP A N 1
ATOM 787 C CA . ASP A 1 110 ? 0.997 -6.288 21.287 1.00 84.75 110 ASP A CA 1
ATOM 788 C C . ASP A 1 110 ? 2.216 -6.328 20.357 1.00 84.75 110 ASP A C 1
ATOM 790 O O . ASP A 1 110 ? 3.185 -7.041 20.658 1.00 84.75 110 ASP A O 1
ATOM 794 N N . ASP A 1 111 ? 2.130 -5.629 19.225 1.00 72.31 111 ASP A N 1
ATOM 795 C CA . ASP A 1 111 ? 3.173 -5.504 18.200 1.00 72.31 111 ASP A CA 1
ATOM 796 C C . ASP A 1 111 ? 3.610 -4.049 17.959 1.00 72.31 111 ASP A C 1
ATOM 798 O O . ASP A 1 111 ? 2.778 -3.118 18.050 1.00 72.31 111 ASP A O 1
#

Foldseek 3Di:
DLVVVLVVLLCVQLCVLVDDPDPVNVVQSVQLNLLLQLLLQLQLVLQQVLCCVVPVDGDPVLSSVLSVQLNVQCSVPSRPDDSVVSSVSSNVSSNVVNVVVVVCVVVVNDD

Organism: Vibrio parahaemolyticus (NCBI:txid670)

InterPro domains:
  IPR024041 Ammonium transporter AmtB-like domain [PF00909] (1-111)
  IPR029020 Ammonium/urea transporter [G3DSA:1.10.3430.10] (1-111)

Secondary structure (DSSP, 8-state):
-HHHHHHHHHHHHHHTT----SHHHHHHHHHHHHHHHHHHHHHHHHHHHHHHHHHSS--HHHHHHHHHHHHHHHTT-SSSS-HHHHHHHHHHHHHHHHHHHHHHHHHT---

Radius of gyration: 15.02 Å; chains: 1; bounding box: 36×21×48 Å